Protein AF-A0A2M8BVT5-F1 (afdb_monomer_lite)

Secondary structure (DSSP, 8-state):
-EEEEEETTEEEEE-BT-EEEETTTTEEEEE-TTSSSEEEEE-TTSPPPSEEEETTTEEEETTGGGGGGS-EE--SSEEEEEEETTEEEEEEEEEE------------

pLDDT: mean 80.55, std 13.34, range [43.38, 94.0]

Structure (mmCIF, N/CA/C/O backbone):
data_AF-A0A2M8BVT5-F1
#
_entry.id   AF-A0A2M8BVT5-F1
#
loop_
_atom_site.group_PDB
_atom_site.id
_atom_site.type_symbol
_atom_site.label_atom_id
_atom_site.label_alt_id
_atom_site.label_comp_id
_atom_site.label_asym_id
_atom_site.label_entity_id
_atom_site.label_seq_id
_atom_site.pdbx_PDB_ins_code
_atom_site.Cartn_x
_atom_site.Cartn_y
_atom_site.Cartn_z
_atom_site.occupancy
_atom_site.B_iso_or_equiv
_atom_site.auth_seq_id
_atom_site.auth_comp_id
_atom_site.auth_asym_id
_atom_site.auth_atom_id
_atom_site.pdbx_PDB_model_num
ATOM 1 N N . MET A 1 1 ? 9.952 0.623 -15.536 1.00 77.56 1 MET A N 1
ATOM 2 C CA . MET A 1 1 ? 9.287 -0.230 -14.534 1.00 77.56 1 MET A CA 1
ATOM 3 C C . MET A 1 1 ? 7.860 0.246 -14.382 1.00 77.56 1 MET A C 1
ATOM 5 O O . MET A 1 1 ? 7.633 1.456 -14.359 1.00 77.56 1 MET A O 1
ATOM 9 N N . ARG A 1 2 ? 6.912 -0.680 -14.249 1.00 84.69 2 ARG A N 1
ATOM 10 C CA . ARG A 1 2 ? 5.493 -0.364 -14.073 1.00 84.69 2 ARG A CA 1
ATOM 11 C C . ARG A 1 2 ? 4.899 -1.220 -12.961 1.00 84.69 2 ARG A C 1
ATOM 13 O O . ARG A 1 2 ? 5.309 -2.359 -12.777 1.00 84.69 2 ARG A O 1
ATOM 20 N N . LEU A 1 3 ? 3.929 -0.684 -12.223 1.00 86.94 3 LEU A N 1
ATOM 21 C CA . LEU A 1 3 ? 3.164 -1.463 -11.248 1.00 86.94 3 LEU A CA 1
ATOM 22 C C . LEU A 1 3 ? 1.731 -1.664 -11.716 1.00 86.94 3 LEU A C 1
ATOM 24 O O . LEU A 1 3 ? 1.065 -0.710 -12.131 1.00 86.94 3 LEU A O 1
ATOM 28 N N . GLN A 1 4 ? 1.237 -2.883 -11.536 1.00 91.56 4 GLN A N 1
ATOM 29 C CA . GLN A 1 4 ? -0.186 -3.183 -11.551 1.00 91.56 4 GLN A CA 1
ATOM 30 C C . GLN A 1 4 ? -0.683 -3.311 -10.117 1.00 91.56 4 GLN A C 1
ATOM 32 O O . GLN A 1 4 ? -0.136 -4.066 -9.314 1.00 91.56 4 GLN A O 1
ATOM 37 N N . VAL A 1 5 ? -1.730 -2.566 -9.788 1.00 91.25 5 VAL A N 1
ATOM 38 C CA . VAL A 1 5 ? -2.263 -2.479 -8.431 1.00 91.25 5 VAL A CA 1
ATOM 39 C C . VAL A 1 5 ? -3.726 -2.870 -8.462 1.00 91.25 5 VAL A C 1
ATOM 41 O O . VAL A 1 5 ? -4.538 -2.173 -9.062 1.00 91.25 5 VAL A O 1
ATOM 44 N N . LEU A 1 6 ? -4.065 -3.983 -7.823 1.00 92.44 6 LEU A N 1
ATOM 45 C CA . LEU A 1 6 ? -5.438 -4.426 -7.632 1.00 92.44 6 LEU A CA 1
ATOM 46 C C . LEU A 1 6 ? -5.877 -4.076 -6.208 1.00 92.44 6 LEU A C 1
ATOM 48 O O . LEU A 1 6 ? -5.443 -4.726 -5.262 1.00 92.44 6 LEU A O 1
ATOM 52 N N . ASP A 1 7 ? -6.736 -3.071 -6.069 1.00 91.62 7 ASP A N 1
ATOM 53 C CA . ASP A 1 7 ? -7.268 -2.582 -4.790 1.00 91.62 7 ASP A CA 1
ATOM 54 C C . ASP A 1 7 ? -8.798 -2.533 -4.866 1.00 91.62 7 ASP A C 1
ATOM 56 O O . ASP A 1 7 ? -9.351 -1.956 -5.802 1.00 91.62 7 ASP A O 1
ATOM 60 N N . ASP A 1 8 ? -9.491 -3.197 -3.938 1.00 87.19 8 ASP A N 1
ATOM 61 C CA . ASP A 1 8 ? -10.965 -3.314 -3.931 1.00 87.19 8 ASP A CA 1
ATOM 62 C C . ASP A 1 8 ? -11.565 -3.757 -5.292 1.00 87.19 8 ASP A C 1
ATOM 64 O O . ASP A 1 8 ? -12.562 -3.233 -5.794 1.00 87.19 8 ASP A O 1
ATOM 68 N N . GLY A 1 9 ? -10.894 -4.700 -5.965 1.00 85.19 9 GLY A N 1
ATOM 69 C CA . GLY A 1 9 ? -11.293 -5.194 -7.290 1.00 85.19 9 GLY A CA 1
ATOM 70 C C . GLY A 1 9 ? -11.049 -4.216 -8.448 1.00 85.19 9 GLY A C 1
ATOM 71 O O . GLY A 1 9 ? -11.414 -4.514 -9.587 1.00 85.19 9 GLY A O 1
ATOM 72 N N . ARG A 1 10 ? -10.419 -3.065 -8.193 1.00 88.56 10 ARG A N 1
ATOM 73 C CA . ARG A 1 10 ? -10.058 -2.063 -9.200 1.00 88.56 10 ARG A CA 1
ATOM 74 C C . ARG A 1 10 ? -8.593 -2.212 -9.573 1.00 88.56 10 ARG A C 1
ATOM 76 O O . ARG A 1 10 ? -7.720 -2.132 -8.713 1.00 88.56 10 ARG A O 1
ATOM 83 N N . LEU A 1 11 ? -8.329 -2.402 -10.862 1.00 91.81 11 LEU A N 1
ATOM 84 C CA . LEU A 1 11 ? -6.972 -2.443 -11.396 1.00 91.81 11 LEU A CA 1
ATOM 85 C C . LEU A 1 11 ? -6.512 -1.027 -11.762 1.00 91.81 11 LEU A C 1
ATOM 87 O O . LEU A 1 11 ? -7.147 -0.357 -12.576 1.00 91.81 11 LEU A O 1
ATOM 91 N N . SER A 1 12 ? -5.403 -0.597 -11.174 1.00 91.94 12 SER A N 1
ATOM 92 C CA . SER A 1 12 ? -4.732 0.675 -11.436 1.00 91.94 12 SER A CA 1
ATOM 93 C C . SER A 1 12 ? -3.303 0.431 -11.902 1.00 91.94 12 SER A C 1
ATOM 95 O O . SER A 1 12 ? -2.680 -0.564 -11.537 1.00 91.94 12 SER A O 1
ATOM 97 N N . LEU A 1 13 ? -2.786 1.347 -12.714 1.00 91.12 13 LEU A N 1
ATOM 98 C CA . LEU A 1 13 ? -1.449 1.262 -13.292 1.00 91.12 13 LEU A CA 1
ATOM 99 C C . LEU A 1 13 ? -0.647 2.458 -12.797 1.00 91.12 13 LEU A C 1
ATOM 101 O O . LEU A 1 13 ? -1.130 3.586 -12.881 1.00 91.12 13 LEU A O 1
ATOM 105 N N . VAL A 1 14 ? 0.542 2.197 -12.260 1.00 88.75 14 VAL A N 1
ATOM 106 C CA . VAL A 1 14 ? 1.432 3.229 -11.718 1.00 88.75 14 VAL A CA 1
ATOM 107 C C . VAL A 1 14 ? 2.742 3.188 -12.482 1.00 88.75 14 VAL A C 1
ATOM 109 O O . VAL A 1 14 ? 3.344 2.126 -12.637 1.00 88.75 14 VAL A O 1
ATOM 112 N N . GLU A 1 15 ? 3.165 4.348 -12.962 1.00 88.31 15 GLU A N 1
ATOM 113 C CA . GLU A 1 15 ? 4.419 4.549 -13.683 1.00 88.31 15 GLU A CA 1
ATOM 114 C C . GLU A 1 15 ? 5.427 5.330 -12.831 1.00 88.31 15 GLU A C 1
ATOM 116 O O . GLU A 1 15 ? 5.119 5.836 -11.746 1.00 88.31 15 GLU A O 1
ATOM 121 N N . GLU A 1 16 ? 6.663 5.418 -13.315 1.00 86.00 16 GLU A N 1
ATOM 122 C CA . GLU A 1 16 ? 7.729 6.146 -12.634 1.00 86.00 16 GLU A CA 1
ATOM 123 C C . GLU A 1 16 ? 7.352 7.614 -12.375 1.00 86.00 16 GLU A C 1
ATOM 125 O O . GLU A 1 16 ? 6.817 8.308 -13.240 1.00 86.00 16 GLU A O 1
ATOM 130 N N . GLY A 1 17 ? 7.612 8.094 -11.155 1.00 84.38 17 GLY A N 1
ATOM 131 C CA . GLY A 1 17 ? 7.270 9.456 -10.741 1.00 84.38 17 GLY A CA 1
ATOM 132 C C . GLY A 1 17 ? 5.792 9.659 -10.391 1.00 84.38 17 GLY A C 1
ATOM 133 O O . GLY A 1 17 ? 5.426 10.741 -9.925 1.00 84.38 17 GLY A O 1
ATOM 134 N N . GLN A 1 18 ? 4.943 8.640 -10.554 1.00 88.94 18 GLN A N 1
ATOM 135 C CA . GLN A 1 18 ? 3.551 8.681 -10.114 1.00 88.94 18 GLN A CA 1
ATOM 136 C C . GLN A 1 18 ? 3.395 8.184 -8.675 1.00 88.94 18 GLN A C 1
ATOM 138 O O . GLN A 1 18 ? 4.193 7.407 -8.148 1.00 88.94 18 GLN A O 1
ATOM 143 N N . THR A 1 19 ? 2.333 8.653 -8.026 1.00 92.19 19 THR A N 1
ATOM 144 C CA . THR A 1 19 ? 1.896 8.188 -6.708 1.00 92.19 19 THR A CA 1
ATOM 145 C C . THR A 1 19 ? 0.419 7.830 -6.784 1.00 92.19 19 THR A C 1
ATOM 147 O O . THR A 1 19 ? -0.378 8.598 -7.322 1.00 92.19 19 THR A O 1
ATOM 150 N N . LEU A 1 20 ? 0.062 6.675 -6.234 1.00 93.56 20 LEU A N 1
ATOM 151 C CA . LEU A 1 20 ? -1.293 6.150 -6.172 1.00 93.56 20 LEU A CA 1
ATOM 152 C C . LEU A 1 20 ? -1.711 5.966 -4.714 1.00 93.56 20 LEU A C 1
ATOM 154 O O . LEU A 1 20 ? -0.955 5.427 -3.908 1.00 93.56 20 LEU A O 1
ATOM 158 N N . SER A 1 21 ? -2.930 6.380 -4.387 1.00 93.81 21 SER A N 1
ATOM 159 C CA . SER A 1 21 ? -3.556 6.069 -3.101 1.00 93.81 21 SER A CA 1
ATOM 160 C C . SER A 1 21 ? -4.281 4.727 -3.182 1.00 93.81 21 SER A C 1
ATOM 162 O O . SER A 1 21 ? -5.030 4.498 -4.128 1.00 93.81 21 SER A O 1
ATOM 164 N N . ILE A 1 22 ? -4.069 3.870 -2.187 1.00 92.69 22 ILE A N 1
ATOM 165 C CA . ILE A 1 22 ? -4.632 2.516 -2.084 1.00 92.69 22 ILE A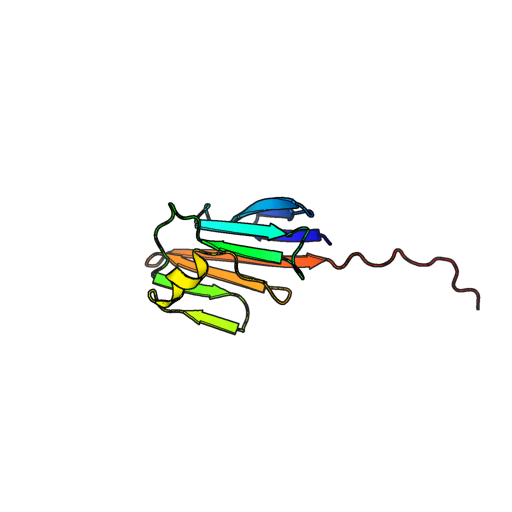 CA 1
ATOM 166 C C . ILE A 1 22 ? -5.266 2.316 -0.704 1.00 92.69 22 ILE A C 1
ATOM 168 O O . ILE A 1 22 ? -5.002 3.103 0.215 1.00 92.69 22 ILE A O 1
ATOM 172 N N . LEU A 1 23 ? -6.052 1.249 -0.539 1.00 91.56 23 LEU A N 1
ATOM 173 C CA . LEU A 1 23 ? -6.633 0.842 0.744 1.00 91.56 23 LEU A CA 1
ATOM 174 C C . LEU A 1 23 ? -7.477 1.970 1.355 1.00 91.56 23 LEU A C 1
ATOM 176 O O . LEU A 1 23 ? -7.217 2.428 2.467 1.00 91.56 23 LEU A O 1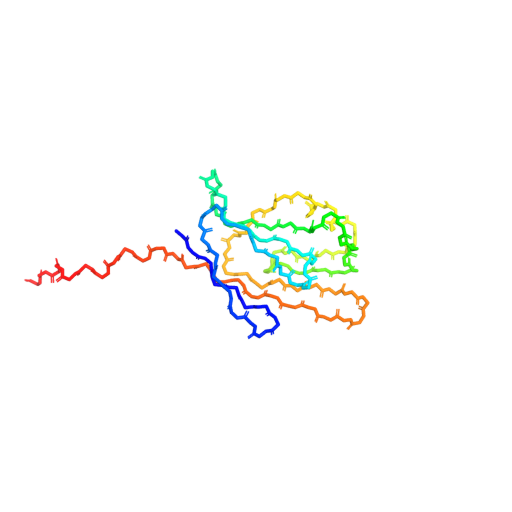
ATOM 180 N N . ASP A 1 24 ? -8.429 2.477 0.571 1.00 87.44 24 ASP A N 1
ATOM 181 C CA . ASP A 1 24 ? -9.305 3.607 0.931 1.00 87.44 24 ASP A CA 1
ATOM 182 C C . ASP A 1 24 ? -8.541 4.899 1.297 1.00 87.44 24 ASP A C 1
ATOM 184 O O . ASP A 1 24 ? -8.942 5.702 2.136 1.00 87.44 24 ASP A O 1
ATOM 188 N N . GLY A 1 25 ? -7.378 5.100 0.669 1.00 88.69 25 GLY A N 1
ATOM 189 C CA . GLY A 1 25 ? -6.540 6.278 0.887 1.00 88.69 25 GLY A CA 1
ATOM 190 C C . GLY A 1 25 ? -5.691 6.225 2.155 1.00 88.69 25 GLY A C 1
ATOM 191 O O . GLY A 1 25 ? -5.007 7.201 2.469 1.00 88.69 25 GLY A O 1
ATOM 192 N N . CYS A 1 26 ? -5.677 5.099 2.866 1.00 90.19 26 CYS A N 1
ATOM 193 C CA . CYS A 1 26 ? -4.828 4.935 4.039 1.00 90.19 26 CYS A CA 1
ATOM 194 C C . CYS A 1 26 ? -3.359 4.710 3.710 1.00 90.19 26 CYS A C 1
ATOM 196 O O . CYS A 1 26 ? -2.496 5.013 4.537 1.00 90.19 26 CYS A O 1
ATOM 198 N N . MET A 1 27 ? -3.048 4.230 2.508 1.00 92.19 27 MET A N 1
ATOM 199 C CA . MET A 1 27 ? -1.671 4.095 2.051 1.00 92.19 27 MET A CA 1
ATOM 200 C C . MET A 1 27 ? -1.459 4.775 0.706 1.00 92.19 27 MET A C 1
ATOM 202 O O . MET A 1 27 ? -2.363 4.886 -0.121 1.00 92.19 27 MET A O 1
ATOM 206 N N . SER A 1 28 ? -0.231 5.226 0.493 1.00 94.00 28 SER A N 1
ATOM 207 C CA . SER A 1 28 ? 0.267 5.700 -0.787 1.00 94.00 28 SER A CA 1
ATOM 208 C C . SER A 1 28 ? 1.360 4.764 -1.275 1.00 94.00 28 SER A C 1
ATOM 210 O O . SER A 1 28 ? 2.208 4.326 -0.500 1.00 94.00 28 SER A O 1
ATOM 212 N N . LEU A 1 29 ? 1.331 4.487 -2.570 1.00 92.94 29 LEU A N 1
ATOM 213 C CA . LEU A 1 29 ? 2.295 3.691 -3.310 1.00 92.94 29 LEU A CA 1
ATOM 214 C C . LEU A 1 29 ? 2.913 4.574 -4.391 1.00 92.94 29 LEU A C 1
ATOM 216 O O . LEU A 1 29 ? 2.198 5.324 -5.054 1.00 92.94 29 LEU A O 1
ATOM 220 N N . ARG A 1 30 ? 4.223 4.484 -4.598 1.00 91.38 30 ARG A N 1
ATOM 221 C CA . ARG A 1 30 ? 4.905 5.200 -5.681 1.00 91.38 30 ARG A CA 1
ATOM 222 C C . ARG A 1 30 ? 6.041 4.383 -6.271 1.00 91.38 30 ARG A C 1
ATOM 224 O O . ARG A 1 30 ? 6.562 3.484 -5.618 1.00 91.38 30 ARG A O 1
ATOM 231 N N . ILE A 1 31 ? 6.480 4.777 -7.460 1.00 87.94 31 ILE A N 1
ATOM 232 C CA . ILE A 1 31 ? 7.768 4.365 -8.022 1.00 87.94 31 ILE A CA 1
ATOM 233 C C . ILE A 1 31 ? 8.700 5.577 -7.950 1.00 87.94 31 ILE A C 1
ATOM 235 O O . ILE A 1 31 ? 8.454 6.597 -8.600 1.00 87.94 31 ILE A O 1
ATOM 239 N N . SER A 1 32 ? 9.740 5.491 -7.121 1.00 77.75 32 SER A N 1
ATOM 240 C CA . SER A 1 32 ? 10.711 6.576 -6.974 1.00 77.75 32 SER A CA 1
ATOM 241 C C . SER A 1 32 ? 11.698 6.583 -8.136 1.00 77.75 32 SER A C 1
ATOM 243 O O . SER A 1 32 ? 12.354 5.578 -8.386 1.00 77.75 32 SER A O 1
ATOM 245 N N . SER A 1 33 ? 11.878 7.738 -8.780 1.00 68.38 33 SER A N 1
ATOM 246 C CA . SER A 1 33 ? 12.852 7.927 -9.868 1.00 68.38 33 SER A CA 1
ATOM 247 C C . SER A 1 33 ? 14.314 7.797 -9.428 1.00 68.38 33 SER A C 1
ATOM 249 O O . SER A 1 33 ? 15.221 7.704 -10.248 1.00 68.38 33 SER A O 1
ATOM 251 N N . THR A 1 34 ? 14.569 7.856 -8.119 1.00 67.25 34 THR A N 1
ATOM 252 C CA . THR A 1 34 ? 15.913 7.771 -7.528 1.00 67.25 34 THR A CA 1
ATOM 253 C C . THR A 1 34 ? 16.111 6.515 -6.680 1.00 67.25 34 THR A C 1
ATOM 255 O O . THR A 1 34 ? 17.209 6.296 -6.168 1.00 67.25 34 THR A O 1
ATOM 258 N N . GLY A 1 35 ? 15.053 5.721 -6.490 1.00 58.47 35 GLY A N 1
ATOM 259 C CA . GLY A 1 35 ? 15.033 4.545 -5.626 1.00 58.47 35 GLY A CA 1
ATOM 260 C C . GLY A 1 35 ? 15.175 3.240 -6.406 1.00 58.47 35 GLY A C 1
ATOM 261 O O . GLY A 1 35 ? 14.858 3.162 -7.585 1.00 58.47 35 GLY A O 1
ATOM 262 N N . LEU A 1 36 ? 15.623 2.194 -5.712 1.00 66.50 36 LEU A N 1
ATOM 263 C CA . LEU A 1 36 ? 15.832 0.837 -6.236 1.00 66.50 36 LEU A CA 1
ATOM 264 C C . LEU A 1 36 ? 14.521 0.076 -6.552 1.00 66.50 36 LEU A C 1
ATOM 266 O O . LEU A 1 36 ? 14.565 -1.138 -6.720 1.00 66.50 36 LEU A O 1
ATOM 270 N N . GLY A 1 37 ? 13.363 0.748 -6.588 1.00 78.38 37 GLY A N 1
ATOM 271 C CA . GLY A 1 37 ? 12.073 0.096 -6.801 1.00 78.38 37 GLY A CA 1
ATOM 272 C C . GLY A 1 37 ? 10.865 0.850 -6.228 1.00 78.38 37 GLY A C 1
ATOM 273 O O . GLY A 1 37 ? 10.959 2.040 -5.899 1.00 78.38 37 GLY A O 1
ATOM 274 N N . PRO A 1 38 ? 9.710 0.169 -6.130 1.00 87.94 38 PRO A N 1
ATOM 275 C CA . PRO A 1 38 ? 8.488 0.734 -5.577 1.00 87.94 38 PRO A CA 1
ATOM 276 C C . PRO A 1 38 ? 8.580 0.966 -4.068 1.00 87.94 38 PRO A C 1
ATOM 278 O O . PRO A 1 38 ? 9.267 0.249 -3.346 1.00 87.94 38 PRO A O 1
ATOM 281 N N . GLU A 1 39 ? 7.852 1.966 -3.579 1.00 90.81 39 GLU A N 1
ATOM 282 C CA . GLU A 1 39 ? 7.820 2.340 -2.167 1.00 90.81 39 GLU A CA 1
ATOM 283 C C . GLU A 1 39 ? 6.390 2.575 -1.682 1.00 90.81 39 GLU A C 1
ATOM 285 O O . GLU A 1 39 ? 5.539 3.064 -2.430 1.00 90.81 39 GLU A O 1
ATOM 290 N N . VAL A 1 40 ? 6.146 2.307 -0.399 1.00 91.38 40 VAL A N 1
ATOM 291 C CA . VAL A 1 40 ? 4.854 2.526 0.264 1.00 91.38 40 VAL A CA 1
ATOM 292 C C . VAL A 1 40 ? 4.970 3.319 1.550 1.00 91.38 40 VAL A C 1
ATOM 294 O O . VAL A 1 40 ? 6.004 3.319 2.214 1.00 91.38 40 VAL A O 1
ATOM 297 N N . MET A 1 41 ? 3.878 3.983 1.918 1.00 92.56 41 MET A N 1
ATOM 298 C CA . MET A 1 41 ? 3.768 4.761 3.147 1.00 92.56 41 MET A CA 1
ATOM 299 C C . MET A 1 41 ? 2.302 4.863 3.589 1.00 92.56 41 MET A C 1
ATOM 301 O O . MET A 1 41 ? 1.413 4.977 2.750 1.00 92.56 41 MET A O 1
ATOM 305 N N . PHE A 1 42 ? 2.030 4.887 4.894 1.00 91.44 42 PHE A N 1
ATOM 306 C CA . PHE A 1 42 ? 0.733 5.298 5.438 1.00 91.44 42 PHE A CA 1
ATOM 307 C C . PHE A 1 42 ? 0.546 6.809 5.309 1.00 91.44 42 PHE A C 1
ATOM 309 O O . PHE A 1 42 ? 1.379 7.590 5.782 1.00 91.44 42 PHE A O 1
ATOM 316 N N . THR A 1 43 ? -0.589 7.233 4.757 1.00 90.88 43 THR A N 1
ATOM 317 C CA . THR A 1 43 ? -0.921 8.654 4.600 1.00 90.88 43 THR A CA 1
ATOM 318 C C . THR A 1 43 ? -1.039 9.323 5.966 1.00 90.88 43 THR A C 1
ATOM 320 O O . THR A 1 43 ? -1.772 8.797 6.804 1.00 90.88 43 THR A O 1
ATOM 323 N N . PRO A 1 44 ? -0.354 10.456 6.234 1.00 84.88 44 PRO A N 1
ATOM 324 C CA . PRO A 1 44 ? -0.275 11.077 7.566 1.00 84.88 44 PRO A CA 1
ATOM 325 C C . PRO A 1 44 ? -1.630 11.249 8.260 1.00 84.88 44 PRO A C 1
ATOM 327 O O . PRO A 1 44 ? -1.727 11.108 9.479 1.00 84.88 44 PRO A O 1
ATOM 330 N N . ASP A 1 45 ? -2.660 11.489 7.454 1.00 84.12 45 ASP A N 1
ATOM 331 C CA . ASP A 1 45 ? -4.016 11.808 7.880 1.00 84.12 45 ASP A CA 1
ATOM 332 C C . ASP A 1 45 ? -4.856 10.555 8.184 1.00 84.12 45 ASP A C 1
ATOM 334 O O . ASP A 1 45 ? -5.846 10.643 8.911 1.00 84.12 45 ASP A O 1
ATOM 338 N N . CYS A 1 46 ? -4.468 9.375 7.680 1.00 83.75 46 CYS A N 1
ATOM 339 C CA . CYS A 1 46 ? -5.144 8.126 8.019 1.00 83.75 46 CYS A CA 1
ATOM 340 C C . CYS A 1 46 ? -4.744 7.654 9.423 1.00 83.75 46 CYS A C 1
ATOM 342 O O . CYS A 1 46 ? -3.577 7.695 9.830 1.00 83.75 46 CYS A O 1
ATOM 344 N N . LYS A 1 47 ? -5.738 7.173 10.174 1.00 85.12 47 LYS A N 1
ATOM 345 C CA . LYS A 1 47 ? -5.547 6.461 11.439 1.00 85.12 47 LYS A CA 1
ATOM 346 C C . LYS A 1 47 ? -4.698 5.211 11.190 1.00 85.12 47 LYS A C 1
ATOM 348 O O . LYS A 1 47 ? -4.995 4.427 10.299 1.00 85.12 47 LYS A O 1
ATOM 353 N N . LEU A 1 48 ? -3.663 5.001 12.003 1.00 83.06 48 LEU A N 1
ATOM 354 C CA . LEU A 1 48 ? -2.848 3.794 11.871 1.00 83.06 48 LEU A CA 1
ATOM 355 C C . LEU A 1 48 ? -3.708 2.543 12.119 1.00 83.06 48 LEU A C 1
ATOM 357 O O . LEU A 1 48 ? -4.479 2.528 13.088 1.00 83.06 48 LEU A O 1
ATOM 361 N N . PRO A 1 49 ? -3.585 1.511 11.267 1.00 83.12 49 PRO A N 1
ATOM 362 C CA . PRO A 1 49 ? -4.360 0.290 11.419 1.00 83.12 49 PRO A CA 1
ATOM 363 C C . PRO A 1 49 ? -3.980 -0.435 12.715 1.00 83.12 49 PRO A C 1
ATOM 365 O O . PRO A 1 49 ? -2.868 -0.286 13.231 1.00 83.12 49 PRO A O 1
ATOM 368 N N . SER A 1 50 ? -4.901 -1.243 13.245 1.0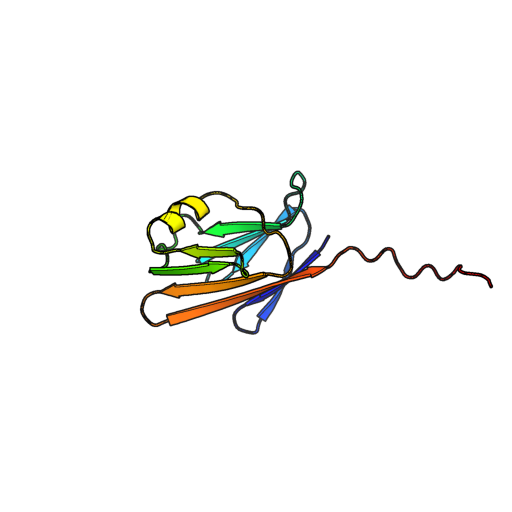0 80.44 50 SER A N 1
ATOM 369 C CA . SER A 1 50 ? -4.641 -2.050 14.447 1.00 80.44 50 SER A CA 1
ATOM 370 C C . SER A 1 50 ? -3.564 -3.105 14.188 1.00 80.44 50 SER A C 1
ATOM 372 O O . SER A 1 50 ? -2.763 -3.415 15.072 1.00 80.44 50 SER A O 1
ATOM 374 N N . SER A 1 51 ? -3.537 -3.630 12.963 1.00 85.00 51 SER A N 1
ATOM 375 C CA . SER A 1 51 ? -2.496 -4.510 12.444 1.00 85.00 51 SER A CA 1
ATOM 376 C C . SER A 1 51 ? -2.413 -4.403 10.924 1.00 85.00 51 SER A C 1
ATOM 378 O O . SER A 1 51 ? -3.387 -4.043 10.257 1.00 85.00 51 SER A O 1
ATOM 380 N N . PHE A 1 52 ? -1.247 -4.719 10.369 1.00 87.38 52 PHE A N 1
ATOM 381 C CA . PHE A 1 52 ? -1.055 -4.783 8.925 1.00 87.38 52 PHE A CA 1
ATOM 382 C C . PHE A 1 52 ? -0.029 -5.844 8.532 1.00 87.38 52 PHE A C 1
ATOM 384 O O . PHE A 1 52 ? 0.780 -6.302 9.347 1.00 87.38 52 PHE A O 1
ATOM 391 N N . PHE A 1 53 ? -0.093 -6.215 7.260 1.00 88.25 53 PHE A N 1
ATOM 392 C CA . PHE A 1 53 ? 0.759 -7.188 6.603 1.00 88.25 53 PHE A CA 1
ATOM 393 C C . PHE A 1 53 ? 1.221 -6.631 5.257 1.00 88.25 53 PHE A C 1
ATOM 395 O O . PHE A 1 53 ? 0.395 -6.122 4.504 1.00 88.25 53 PHE A O 1
ATOM 402 N N . ILE A 1 54 ? 2.517 -6.710 4.961 1.00 86.81 54 ILE A N 1
ATOM 403 C CA . ILE A 1 54 ? 3.099 -6.290 3.677 1.00 86.81 54 ILE A CA 1
ATOM 404 C C . ILE A 1 54 ? 4.027 -7.409 3.217 1.00 86.81 54 ILE A C 1
ATOM 406 O O . ILE A 1 54 ? 5.124 -7.560 3.758 1.00 86.81 54 ILE A O 1
ATOM 410 N N . GLY A 1 55 ? 3.561 -8.199 2.246 1.00 82.25 55 GLY A N 1
ATOM 411 C CA . GLY A 1 55 ? 4.274 -9.379 1.751 1.00 82.25 55 GLY A CA 1
ATOM 412 C C . GLY A 1 55 ? 4.586 -10.362 2.881 1.00 82.25 55 GLY A C 1
ATOM 413 O O . GLY A 1 55 ? 4.090 -10.218 3.990 1.00 82.25 55 GLY A O 1
ATOM 414 N N . ASP A 1 56 ? 5.449 -11.346 2.650 1.00 68.88 56 ASP A N 1
ATOM 415 C CA . ASP A 1 56 ? 5.783 -12.333 3.692 1.00 68.88 56 ASP A CA 1
ATOM 416 C C . ASP A 1 56 ? 6.660 -11.777 4.831 1.00 68.88 56 ASP A C 1
ATOM 418 O O . ASP A 1 56 ? 6.878 -12.447 5.844 1.00 68.88 56 ASP A O 1
ATOM 422 N N . GLU A 1 57 ? 7.154 -10.549 4.684 1.00 61.72 57 GLU A N 1
ATOM 423 C CA . GLU A 1 57 ? 8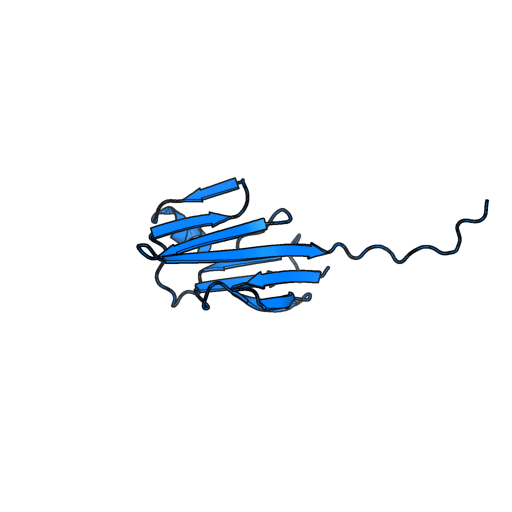.233 -9.999 5.504 1.00 61.72 57 GLU A CA 1
ATOM 424 C C . GLU A 1 57 ? 7.736 -9.241 6.737 1.00 61.72 57 GLU A C 1
ATOM 426 O O . GLU A 1 57 ? 8.402 -9.240 7.774 1.00 61.72 57 GLU A O 1
ATOM 431 N N . VAL A 1 58 ? 6.570 -8.595 6.654 1.00 67.69 58 VAL A N 1
ATOM 432 C CA . VAL A 1 58 ? 6.158 -7.624 7.672 1.00 67.69 58 VAL A CA 1
ATOM 433 C C . VAL A 1 58 ? 4.822 -8.016 8.269 1.00 67.69 58 VAL A C 1
ATOM 435 O O . VAL A 1 58 ? 3.787 -7.981 7.611 1.00 67.69 58 VAL A O 1
ATOM 438 N N . LYS A 1 59 ? 4.849 -8.323 9.566 1.00 67.00 59 LYS A N 1
ATOM 439 C CA . LYS A 1 59 ? 3.675 -8.432 10.434 1.00 67.00 59 LYS A CA 1
ATOM 440 C C . LYS A 1 59 ? 3.896 -7.487 11.598 1.00 67.00 59 LYS A C 1
ATOM 442 O O . LYS A 1 59 ? 4.825 -7.697 12.374 1.00 67.00 59 LYS A O 1
ATOM 447 N N . SER A 1 60 ? 3.077 -6.450 11.718 1.00 66.62 60 SER A N 1
ATOM 448 C CA . SER A 1 60 ? 3.236 -5.473 12.793 1.00 66.62 60 SER A CA 1
ATOM 449 C C . SER A 1 60 ? 1.960 -5.299 13.601 1.00 66.62 60 SER A C 1
ATOM 451 O O . SER A 1 60 ? 0.862 -5.219 13.049 1.00 66.62 60 SER A O 1
ATOM 453 N N . ASP A 1 61 ? 2.138 -5.169 14.915 1.00 64.94 61 ASP A N 1
ATOM 454 C CA . ASP A 1 61 ? 1.172 -4.533 15.806 1.00 64.94 61 ASP A CA 1
ATOM 455 C C . ASP A 1 61 ? 1.250 -2.998 15.662 1.00 64.94 61 ASP A C 1
ATOM 457 O O . ASP A 1 61 ? 2.147 -2.462 15.001 1.00 64.94 61 ASP A O 1
ATOM 461 N N . GLY A 1 62 ? 0.290 -2.263 16.230 1.00 58.53 62 GLY A N 1
ATOM 462 C CA . GLY A 1 62 ? 0.174 -0.807 16.053 1.00 58.53 62 GLY A CA 1
ATOM 463 C C . GLY A 1 62 ? 1.425 0.019 16.416 1.00 58.53 62 GLY A C 1
ATOM 464 O O . GLY A 1 62 ? 1.505 1.183 16.026 1.00 58.53 62 GLY A O 1
ATOM 465 N N . GLY A 1 63 ? 2.418 -0.560 17.108 1.00 65.12 63 GLY A N 1
ATOM 466 C CA . GLY A 1 63 ? 3.681 0.097 17.453 1.00 65.12 63 GLY A CA 1
ATOM 467 C C . GLY A 1 63 ? 4.596 0.361 16.251 1.00 65.12 63 GLY A C 1
ATOM 468 O O . GLY A 1 63 ? 5.100 1.477 16.116 1.00 65.12 63 GLY A O 1
ATOM 469 N N . ASN A 1 64 ? 4.773 -0.605 15.335 1.00 67.06 64 ASN A N 1
ATOM 470 C CA . ASN A 1 64 ? 5.658 -0.408 14.168 1.00 67.06 64 ASN A CA 1
ATOM 471 C C . ASN A 1 64 ? 4.951 0.201 12.948 1.00 67.06 64 ASN A C 1
ATOM 473 O O . ASN A 1 64 ? 5.611 0.533 11.966 1.00 67.06 64 ASN A O 1
ATOM 477 N N . ALA A 1 65 ? 3.640 0.454 13.019 1.00 75.00 65 ALA A N 1
ATOM 478 C CA . ALA A 1 65 ? 2.918 1.188 11.974 1.00 75.00 65 ALA A CA 1
ATOM 479 C C . ALA A 1 65 ? 3.460 2.621 11.783 1.00 75.00 65 ALA A C 1
ATOM 481 O O . ALA A 1 65 ? 3.397 3.178 10.689 1.00 75.00 65 ALA A O 1
ATOM 482 N N . LEU A 1 66 ? 4.078 3.196 12.823 1.00 80.25 66 LEU A N 1
ATOM 483 C CA . LEU A 1 66 ? 4.771 4.483 12.742 1.00 80.25 66 LEU A CA 1
ATOM 484 C C . LEU A 1 66 ? 6.000 4.455 11.826 1.00 80.25 66 LEU A C 1
ATOM 486 O O . LEU A 1 66 ? 6.300 5.471 11.205 1.00 80.25 66 LEU A O 1
ATOM 490 N N . ALA A 1 67 ? 6.689 3.317 11.693 1.00 81.81 67 ALA A N 1
ATOM 491 C CA . ALA A 1 67 ? 7.833 3.196 10.786 1.00 81.81 67 ALA A CA 1
ATOM 492 C C . ALA A 1 67 ? 7.416 3.358 9.315 1.00 81.81 67 ALA A C 1
ATOM 494 O O . ALA A 1 67 ? 8.196 3.820 8.492 1.00 81.81 67 ALA A O 1
ATOM 495 N N . TYR A 1 68 ? 6.149 3.076 9.008 1.00 87.12 68 TYR A N 1
ATOM 496 C CA . TYR A 1 68 ? 5.550 3.253 7.689 1.00 87.12 68 TYR A CA 1
ATOM 497 C C . TYR A 1 68 ? 4.949 4.652 7.489 1.00 87.12 68 TYR A C 1
ATOM 499 O O . TYR A 1 68 ? 4.268 4.885 6.500 1.00 87.12 68 TYR A O 1
ATOM 507 N N . ARG A 1 69 ? 5.204 5.618 8.387 1.00 88.25 69 ARG A N 1
ATOM 508 C CA . ARG A 1 69 ? 4.943 7.058 8.148 1.00 88.25 69 ARG A CA 1
ATOM 509 C C . ARG A 1 69 ? 6.006 7.732 7.279 1.00 88.25 69 ARG A C 1
ATOM 511 O O . ARG A 1 69 ? 5.922 8.929 7.019 1.00 88.25 69 ARG A O 1
ATOM 518 N N . VAL A 1 70 ? 7.007 6.973 6.863 1.00 89.06 70 VAL A N 1
ATOM 519 C CA . VAL A 1 70 ? 8.013 7.350 5.877 1.00 89.06 70 VAL A CA 1
ATOM 520 C C . VAL A 1 70 ? 7.997 6.313 4.760 1.00 89.06 70 VAL A C 1
ATOM 522 O O . VAL A 1 70 ? 7.589 5.175 4.986 1.00 89.06 70 VAL A O 1
ATOM 525 N N . TRP A 1 71 ? 8.428 6.699 3.562 1.00 90.00 71 TRP A N 1
ATOM 526 C CA . TRP A 1 71 ? 8.499 5.787 2.422 1.00 90.00 71 TRP A CA 1
ATOM 527 C C . TRP A 1 71 ? 9.381 4.582 2.746 1.00 90.00 71 TRP A C 1
ATOM 529 O O . TRP A 1 71 ? 10.522 4.744 3.181 1.00 90.00 71 TRP A O 1
ATOM 539 N N . GLN A 1 72 ? 8.817 3.388 2.593 1.00 88.06 72 GLN A N 1
ATOM 540 C CA . GLN A 1 72 ? 9.490 2.110 2.784 1.00 88.06 72 GLN A CA 1
ATOM 541 C C . GLN A 1 72 ? 9.582 1.386 1.441 1.00 88.06 72 GLN A C 1
ATOM 543 O O . GLN A 1 72 ? 8.574 1.335 0.731 1.00 88.06 72 GLN A O 1
ATOM 548 N N . PRO A 1 73 ? 10.745 0.820 1.086 1.00 87.25 73 PRO A N 1
ATOM 549 C CA . PRO A 1 73 ? 10.889 0.060 -0.148 1.00 87.25 73 PRO A CA 1
ATOM 550 C C . PRO A 1 73 ? 10.048 -1.222 -0.108 1.00 87.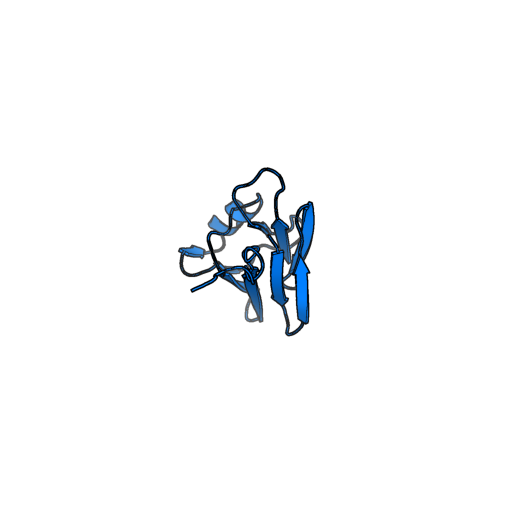25 73 PRO A C 1
ATOM 552 O O . PRO A 1 73 ? 9.906 -1.854 0.940 1.00 87.25 73 PRO A O 1
ATOM 555 N N . LEU A 1 74 ? 9.522 -1.617 -1.264 1.00 83.62 74 LEU A N 1
ATOM 556 C CA . LEU A 1 74 ? 8.888 -2.909 -1.507 1.00 83.62 74 LEU A CA 1
ATOM 557 C C . LEU A 1 74 ? 9.839 -3.786 -2.319 1.00 83.62 74 LEU A C 1
ATOM 559 O O . LEU A 1 74 ? 10.379 -3.338 -3.329 1.00 83.62 74 LEU A O 1
ATOM 563 N N . GLN A 1 75 ? 10.053 -5.024 -1.873 1.00 70.62 75 GLN A N 1
ATOM 564 C CA . GLN A 1 75 ? 11.089 -5.877 -2.459 1.00 70.62 75 GLN A CA 1
ATOM 565 C C . GLN A 1 75 ? 10.637 -6.667 -3.691 1.00 70.62 75 GLN A C 1
ATOM 567 O O . GLN A 1 75 ? 11.465 -6.899 -4.559 1.00 70.62 75 GLN A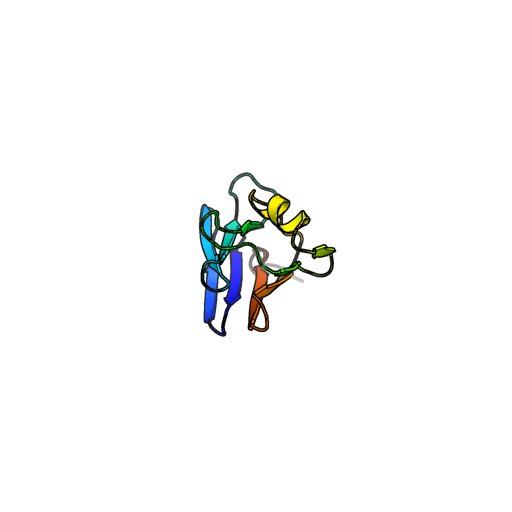 O 1
ATOM 572 N N . ASN A 1 76 ? 9.370 -7.089 -3.776 1.00 70.50 76 ASN A N 1
ATOM 573 C CA . ASN A 1 76 ? 8.834 -7.931 -4.860 1.00 70.50 76 ASN A CA 1
ATOM 574 C C . ASN A 1 76 ? 7.308 -7.770 -4.969 1.00 70.50 76 ASN A C 1
ATOM 576 O O . ASN A 1 76 ? 6.716 -7.007 -4.200 1.00 70.50 76 ASN A O 1
ATOM 580 N N . ASP A 1 77 ? 6.671 -8.531 -5.866 1.00 80.69 77 ASP A N 1
ATOM 581 C CA . ASP A 1 77 ? 5.226 -8.789 -5.868 1.00 80.69 77 ASP A CA 1
ATOM 582 C C . ASP A 1 77 ? 4.698 -8.948 -4.441 1.00 80.69 77 ASP A C 1
ATOM 584 O O . ASP A 1 77 ? 5.026 -9.892 -3.720 1.00 80.69 77 ASP A O 1
ATOM 588 N N . THR A 1 78 ? 3.898 -7.979 -4.015 1.00 87.00 78 THR A N 1
ATOM 589 C CA . THR A 1 78 ? 3.546 -7.807 -2.611 1.00 87.00 78 THR A CA 1
ATOM 590 C C . THR A 1 78 ? 2.045 -7.677 -2.471 1.00 87.00 78 THR A C 1
ATOM 592 O O . THR A 1 78 ? 1.389 -6.895 -3.155 1.00 87.00 78 THR A O 1
ATOM 595 N N . THR A 1 79 ? 1.491 -8.432 -1.527 1.00 90.88 79 THR A N 1
ATOM 596 C CA . THR A 1 79 ? 0.128 -8.208 -1.047 1.00 90.88 79 THR A CA 1
ATOM 597 C C . THR A 1 79 ? 0.192 -7.400 0.239 1.00 90.88 79 THR A C 1
ATOM 599 O O . THR A 1 79 ? 0.901 -7.776 1.173 1.00 90.88 79 THR A O 1
ATOM 602 N N . ILE A 1 80 ? -0.547 -6.297 0.283 1.00 90.94 80 ILE A N 1
ATOM 603 C CA . ILE A 1 80 ? -0.700 -5.456 1.463 1.00 90.94 80 ILE A CA 1
ATOM 604 C C . ILE A 1 80 ? -2.095 -5.670 2.025 1.00 90.94 80 ILE A C 1
ATOM 606 O O . ILE A 1 80 ? -3.086 -5.534 1.313 1.00 90.94 80 ILE A O 1
ATOM 610 N N . VAL A 1 81 ? -2.170 -5.980 3.314 1.00 90.56 81 VAL A N 1
ATOM 611 C CA . VAL A 1 81 ? -3.427 -6.133 4.043 1.00 90.56 81 VAL A CA 1
ATOM 612 C C . VAL A 1 81 ? -3.391 -5.238 5.269 1.00 90.56 81 VAL A C 1
ATOM 614 O O . VAL A 1 81 ? -2.443 -5.300 6.051 1.00 90.56 81 VAL A O 1
ATOM 617 N N . ILE A 1 82 ? -4.432 -4.438 5.471 1.00 89.69 82 ILE A N 1
ATOM 618 C CA . ILE A 1 82 ? -4.603 -3.631 6.683 1.00 89.69 82 ILE A CA 1
ATOM 619 C C . ILE A 1 82 ? -5.911 -4.009 7.377 1.00 89.69 82 ILE A C 1
ATOM 621 O O . ILE A 1 82 ? -6.908 -4.328 6.724 1.00 89.69 82 ILE A O 1
ATOM 625 N N . TYR A 1 83 ? -5.896 -3.959 8.707 1.00 86.81 83 TYR A N 1
ATOM 626 C CA . TYR A 1 83 ? -7.073 -4.176 9.539 1.00 86.81 83 TYR A CA 1
ATOM 627 C C . TYR A 1 83 ? -7.401 -2.894 10.310 1.00 86.81 83 TYR A C 1
ATOM 629 O O . TYR A 1 83 ? -6.573 -2.396 11.078 1.00 86.81 83 TYR A O 1
ATOM 637 N N . ASP A 1 84 ? -8.615 -2.370 10.131 1.00 82.50 84 ASP A N 1
ATOM 638 C CA . ASP A 1 84 ? -9.179 -1.325 10.994 1.00 82.50 84 ASP A CA 1
ATOM 639 C C . ASP A 1 84 ? -10.374 -1.894 11.761 1.00 82.50 84 ASP A C 1
ATOM 641 O O . ASP A 1 84 ? -11.470 -2.073 11.224 1.00 82.50 84 ASP A O 1
ATOM 645 N N . GLY A 1 85 ? -10.138 -2.241 13.028 1.00 81.50 85 GLY A N 1
ATOM 646 C CA . GLY A 1 85 ? -11.094 -3.028 13.806 1.00 81.50 85 GLY A CA 1
ATOM 647 C C . GLY A 1 85 ? -11.297 -4.408 13.177 1.00 81.50 85 GLY A C 1
ATOM 648 O O . GLY A 1 85 ? -10.333 -5.160 13.042 1.00 81.50 85 GLY A O 1
ATOM 649 N N . ASP A 1 86 ? -12.538 -4.706 12.783 1.00 83.25 86 ASP A N 1
ATOM 650 C CA . ASP A 1 86 ? -12.932 -5.958 12.118 1.00 83.25 86 ASP A CA 1
ATOM 651 C C . ASP A 1 86 ? -12.908 -5.861 10.580 1.00 83.25 86 ASP A C 1
ATOM 653 O O . ASP A 1 86 ? -13.110 -6.857 9.882 1.00 83.25 86 ASP A O 1
ATOM 657 N N . THR A 1 87 ? -12.671 -4.665 10.032 1.00 87.19 87 THR A N 1
ATOM 658 C CA . THR A 1 87 ? -12.659 -4.438 8.585 1.00 87.19 87 THR A CA 1
ATOM 659 C C . THR A 1 87 ? -11.286 -4.764 8.010 1.00 87.19 87 THR A C 1
ATOM 661 O O . THR A 1 87 ? -10.267 -4.275 8.501 1.00 87.19 87 THR A O 1
ATOM 664 N N . ARG A 1 88 ? -11.263 -5.566 6.940 1.00 89.50 88 ARG A N 1
ATOM 665 C CA . ARG A 1 88 ? -10.055 -5.966 6.209 1.00 89.50 88 ARG A CA 1
ATOM 666 C C . ARG A 1 88 ? -10.011 -5.266 4.858 1.00 89.50 88 ARG A C 1
ATOM 668 O O . ARG A 1 88 ? -10.915 -5.464 4.050 1.00 89.50 88 ARG A O 1
ATOM 675 N N . PHE A 1 89 ? -8.934 -4.538 4.597 1.00 90.19 89 PHE A N 1
ATOM 676 C CA . PHE A 1 89 ? -8.637 -3.979 3.281 1.00 90.19 89 PHE A CA 1
ATOM 677 C C . PHE A 1 89 ? -7.411 -4.675 2.705 1.00 90.19 89 PHE A C 1
ATOM 679 O O . PHE A 1 89 ? -6.472 -4.991 3.437 1.00 90.19 89 PHE A O 1
ATOM 686 N N . GLU A 1 90 ? -7.427 -4.928 1.402 1.00 92.62 90 GLU A N 1
ATOM 687 C CA . GLU A 1 90 ? -6.365 -5.646 0.708 1.00 92.62 90 GLU A CA 1
ATOM 688 C C . GLU A 1 90 ? -6.073 -5.000 -0.641 1.00 92.62 90 GLU A C 1
ATOM 690 O O . GLU A 1 90 ? -6.987 -4.746 -1.425 1.00 92.62 90 GLU A O 1
ATOM 695 N N . ALA A 1 91 ? -4.784 -4.812 -0.908 1.00 92.44 91 ALA A N 1
ATOM 696 C CA . ALA A 1 91 ? -4.260 -4.371 -2.183 1.00 92.44 91 ALA A CA 1
ATOM 697 C C . ALA A 1 91 ? -3.153 -5.330 -2.619 1.00 92.44 91 ALA A C 1
ATOM 699 O O . ALA A 1 91 ? -2.240 -5.642 -1.849 1.00 92.44 91 ALA A O 1
ATOM 700 N N . ARG A 1 92 ? -3.210 -5.789 -3.866 1.00 92.31 92 ARG A N 1
ATOM 701 C CA . ARG A 1 92 ? -2.165 -6.612 -4.477 1.00 92.31 92 ARG A CA 1
ATOM 702 C C . ARG A 1 92 ? -1.377 -5.778 -5.472 1.00 92.31 92 ARG A C 1
ATOM 704 O O . ARG A 1 92 ? -1.957 -5.187 -6.377 1.00 92.31 92 ARG A O 1
ATOM 711 N N . ILE A 1 93 ? -0.063 -5.763 -5.308 1.00 90.62 93 ILE A N 1
ATOM 712 C CA . ILE A 1 93 ? 0.875 -5.017 -6.138 1.00 90.62 93 ILE A CA 1
ATOM 713 C C . ILE A 1 93 ? 1.722 -6.036 -6.888 1.00 90.62 93 ILE A C 1
ATOM 715 O O . ILE A 1 93 ? 2.382 -6.870 -6.270 1.00 90.62 93 ILE A O 1
ATOM 719 N N . VAL A 1 94 ? 1.677 -5.965 -8.211 1.00 88.38 94 VAL A N 1
ATOM 720 C CA . VAL A 1 94 ? 2.521 -6.749 -9.111 1.00 88.38 94 VAL A CA 1
ATOM 721 C C . VAL A 1 94 ? 3.500 -5.789 -9.767 1.00 88.38 94 VAL A C 1
ATOM 723 O O . VAL A 1 94 ? 3.086 -4.756 -10.306 1.00 88.38 94 VAL A O 1
ATOM 726 N N . ILE A 1 95 ? 4.787 -6.103 -9.669 1.00 82.00 95 ILE A N 1
ATOM 727 C CA . ILE A 1 95 ? 5.854 -5.325 -10.291 1.00 82.00 95 ILE A CA 1
ATOM 728 C C . ILE A 1 95 ? 6.089 -5.933 -11.669 1.00 82.00 95 ILE A C 1
ATOM 730 O O . ILE A 1 95 ? 6.555 -7.062 -11.783 1.00 82.00 95 ILE A O 1
ATOM 734 N N . GLU A 1 96 ? 5.741 -5.196 -12.719 1.00 77.19 96 GLU A N 1
ATOM 735 C CA . GLU A 1 96 ? 6.123 -5.574 -14.073 1.00 77.19 96 GLU A CA 1
ATOM 736 C C . GLU A 1 96 ? 7.538 -5.050 -14.324 1.00 77.19 96 GLU A C 1
ATOM 738 O O . GLU A 1 96 ? 7.781 -3.832 -14.353 1.00 77.19 96 GLU A O 1
ATOM 743 N N . ASP A 1 97 ? 8.475 -5.984 -14.490 1.00 65.06 97 ASP A N 1
ATOM 744 C CA . ASP A 1 97 ? 9.742 -5.680 -15.139 1.00 65.06 97 ASP A CA 1
ATOM 745 C C . ASP A 1 97 ? 9.443 -5.134 -16.540 1.00 65.06 97 ASP A C 1
ATOM 747 O O . ASP A 1 97 ? 8.514 -5.587 -17.215 1.00 65.06 97 ASP A O 1
ATOM 751 N N . ASP A 1 98 ? 10.215 -4.133 -16.975 1.00 57.66 98 ASP A N 1
ATOM 752 C CA . ASP A 1 98 ? 10.266 -3.816 -18.402 1.00 57.66 98 ASP A CA 1
ATOM 753 C C . ASP A 1 98 ? 10.890 -5.037 -19.071 1.00 57.66 98 ASP A C 1
ATOM 755 O O . ASP A 1 98 ? 12.114 -5.171 -19.109 1.00 57.66 98 ASP A O 1
ATOM 759 N N . ASP A 1 99 ? 10.044 -5.959 -19.522 1.00 49.03 99 ASP A N 1
ATOM 760 C CA . ASP A 1 99 ? 10.453 -7.052 -20.386 1.00 49.03 99 ASP A CA 1
ATOM 761 C C . ASP A 1 99 ? 11.231 -6.396 -21.538 1.00 49.03 99 ASP A C 1
ATOM 763 O O . ASP A 1 99 ? 10.670 -5.522 -22.222 1.00 49.03 99 ASP A O 1
ATOM 767 N N . PRO A 1 100 ? 12.540 -6.677 -21.718 1.00 48.38 100 PRO A N 1
ATOM 768 C CA . PRO A 1 100 ? 13.220 -6.229 -22.914 1.00 48.38 100 PRO A CA 1
ATOM 769 C C . PRO A 1 100 ? 12.437 -6.872 -24.045 1.00 48.38 100 PRO A C 1
ATOM 771 O O . PRO A 1 100 ? 12.397 -8.095 -24.132 1.00 48.38 100 PRO A O 1
ATOM 774 N N . ALA A 1 101 ? 11.733 -6.029 -24.804 1.00 50.56 101 ALA A N 1
ATOM 775 C CA . ALA A 1 101 ? 10.864 -6.423 -25.897 1.00 50.56 101 ALA A CA 1
ATOM 776 C C . ALA A 1 101 ? 11.399 -7.687 -26.567 1.00 50.56 101 ALA A C 1
ATOM 778 O O . ALA A 1 101 ? 12.585 -7.693 -26.910 1.00 50.56 101 ALA A O 1
ATOM 779 N N . ASP A 1 102 ? 10.531 -8.705 -26.707 1.00 48.38 102 ASP A N 1
ATOM 780 C CA . ASP A 1 102 ? 10.660 -9.809 -27.663 1.00 48.38 102 ASP A CA 1
ATOM 781 C C . ASP A 1 102 ? 11.713 -9.433 -28.701 1.00 48.38 102 ASP A C 1
ATOM 783 O O . ASP A 1 102 ? 11.475 -8.512 -29.480 1.00 48.38 102 ASP A O 1
ATOM 787 N N . ASP A 1 103 ? 12.895 -10.040 -28.641 1.00 48.66 103 ASP A N 1
ATOM 788 C CA . ASP A 1 103 ? 13.947 -9.828 -29.624 1.00 48.66 103 ASP A CA 1
ATOM 789 C C . ASP A 1 103 ? 13.547 -10.709 -30.823 1.00 48.66 103 ASP A C 1
ATOM 791 O O . ASP A 1 103 ? 13.750 -11.928 -30.767 1.00 48.66 103 ASP A O 1
ATOM 795 N N . PRO A 1 104 ? 12.892 -10.193 -31.892 1.00 53.50 104 PRO A N 1
ATOM 796 C CA . PRO A 1 104 ? 12.526 -11.024 -33.036 1.00 53.50 104 PRO A CA 1
ATOM 797 C C . PRO A 1 104 ? 13.749 -11.476 -33.855 1.00 53.50 104 PRO A C 1
ATOM 799 O O . PRO A 1 104 ? 13.572 -12.180 -34.848 1.00 53.50 104 PRO A O 1
ATOM 802 N N . ASP A 1 105 ? 14.972 -11.106 -33.463 1.00 53.12 105 ASP A N 1
ATOM 803 C CA . ASP A 1 105 ? 16.217 -11.377 -34.183 1.00 53.12 105 ASP A CA 1
ATOM 804 C C . ASP A 1 105 ? 17.098 -12.432 -33.482 1.00 53.12 105 ASP A C 1
ATOM 806 O O . ASP A 1 105 ? 18.310 -12.271 -33.344 1.00 53.12 105 ASP A O 1
ATOM 810 N N . ASN A 1 106 ? 16.517 -13.576 -33.098 1.00 43.38 106 ASN A N 1
ATOM 811 C CA . ASN A 1 106 ? 17.294 -14.796 -32.844 1.00 43.38 106 ASN A CA 1
ATOM 812 C C . ASN A 1 106 ? 17.308 -15.682 -34.108 1.00 43.38 106 ASN A C 1
ATOM 814 O O . ASN A 1 106 ? 16.446 -16.559 -34.247 1.00 43.38 106 ASN A O 1
ATOM 818 N N . PRO A 1 107 ? 18.245 -15.482 -35.059 1.00 54.38 107 PRO A N 1
ATOM 819 C CA . PRO A 1 107 ? 18.423 -16.424 -36.145 1.00 54.38 107 PRO A CA 1
ATOM 820 C C . PRO A 1 107 ? 19.100 -17.679 -35.583 1.00 54.38 107 PRO A C 1
ATOM 822 O O . PRO A 1 107 ? 20.191 -17.619 -35.013 1.00 54.38 107 PRO A O 1
ATOM 825 N N . PHE A 1 108 ? 18.425 -18.815 -35.740 1.00 48.78 108 PHE A N 1
ATOM 826 C CA . PHE A 1 108 ? 19.084 -20.120 -35.798 1.00 48.78 108 PHE A CA 1
ATOM 827 C C . PHE A 1 108 ? 20.221 -20.128 -36.829 1.00 48.78 108 PHE A C 1
ATOM 829 O O . PHE A 1 108 ? 20.070 -19.465 -37.884 1.00 48.78 108 PHE A O 1
#

Sequence (108 aa):
MRLQVLDDGRLSLVEEGQTLSILDGCMSLRISSTGLGPEVMFTPDCKLPSSFFIGDEVKSDGGNALAYRVWQPLQNDTTIVIYDGDTRFEARIVIEDDDPADDPDNPF

Organism: NCBI:txid1974532

Radius of gyration: 15.68 Å; chains: 1; bounding box: 32×32×54 Å

Foldseek 3Di:
DKKWKQWPNDTDIADAPDWDQGQVNQKIKHAYPPDPGIWMAGDPPDDQFQWKDKAPPDTDGSPCNVVRNDIDDDDAFIKIWGHHPPDITIMTMHDDDPPPPDPVPPDD